Protein 3S26 (pdb70)

Structure (mmCIF, N/CA/C/O backbone):
data_3S26
#
_entry.id   3S26
#
_cell.length_a   42.890
_cell.length_b   43.960
_cell.length_c   101.920
_cell.angle_alpha   90.00
_cell.angle_beta   90.00
_cell.angle_gamma   90.00
#
_symmetry.space_group_name_H-M   'P 21 21 21'
#
loop_
_entity.id
_entity.type
_entity.pdbx_description
1 polymer 'Neutrophil gelatinase-associated lipocalin'
2 branched alpha-D-mannopyranose-(1-3)-beta-D-mannopyranose-(1-4)-2-acetamido-2-deoxy-beta-D-glucopyranose-(1-4)-2-acetamido-2-deoxy-beta-D-glucopyranose
3 water water
#
loop_
_atom_site.group_PDB
_atom_site.id
_atom_site.type_symbol
_a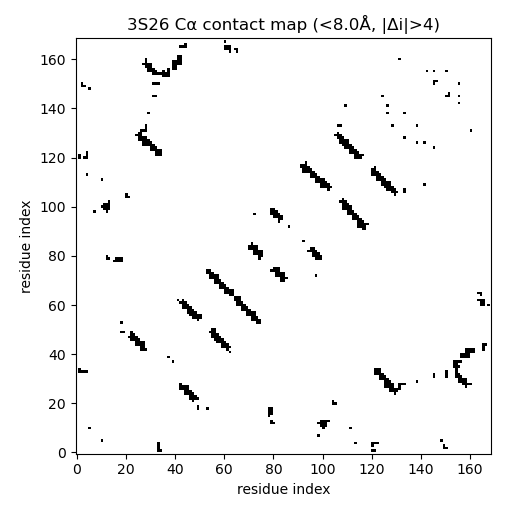tom_site.label_atom_id
_atom_site.label_alt_id
_atom_site.label_comp_id
_atom_site.label_asym_id
_atom_site.label_entity_id
_atom_site.label_seq_id
_atom_site.pdbx_PDB_ins_code
_atom_site.Cartn_x
_atom_site.Cartn_y
_atom_site.Cartn_z
_atom_site.occupancy
_atom_site.B_iso_or_equiv
_atom_site.auth_seq_id
_atom_site.auth_comp_id
_atom_site.auth_asym_id
_atom_site.auth_atom_id
_atom_site.pdbx_PDB_model_num
ATOM 1 N N . ASN A 1 6 ? 20.865 2.198 -26.216 1.00 71.63 6 ASN A N 1
ATOM 2 C CA . ASN A 1 6 ? 20.349 0.840 -25.881 1.00 68.54 6 ASN A CA 1
ATOM 3 C C . ASN A 1 6 ? 18.828 0.843 -25.554 1.00 62.60 6 ASN A C 1
ATOM 4 O O . ASN A 1 6 ? 18.043 0.296 -26.311 1.00 62.85 6 ASN A O 1
ATOM 6 N N . LEU A 1 7 ? 18.405 1.448 -24.447 1.00 58.95 7 LEU A N 1
ATOM 7 C CA . LEU A 1 7 ? 17.011 1.318 -24.018 1.00 53.55 7 LEU A CA 1
ATOM 8 C C . LEU A 1 7 ? 16.074 2.259 -24.775 1.00 49.31 7 LEU A C 1
ATOM 9 O O . LEU A 1 7 ? 16.392 3.421 -24.983 1.00 52.07 7 LEU A O 1
ATOM 14 N N . ILE A 1 8 ? 14.852 1.799 -25.015 1.00 47.36 8 ILE A N 1
ATOM 15 C CA . ILE A 1 8 ? 13.772 2.655 -25.485 1.00 44.85 8 ILE A CA 1
ATOM 16 C C . ILE A 1 8 ? 13.576 3.769 -24.449 1.00 42.83 8 ILE A C 1
ATOM 17 O O . ILE A 1 8 ? 13.428 3.477 -23.246 1.00 44.22 8 ILE A O 1
ATOM 22 N N . PRO A 1 9 ? 13.529 5.041 -24.896 1.00 45.23 9 PRO A N 1
ATOM 23 C CA . PRO A 1 9 ? 13.406 6.131 -23.919 1.00 46.81 9 PRO A CA 1
ATOM 24 C C . PRO A 1 9 ? 12.126 6.069 -23.110 1.00 42.13 9 PRO A C 1
ATOM 25 O O . PRO A 1 9 ? 11.022 5.808 -23.654 1.00 42.92 9 PRO A O 1
ATOM 29 N N . ALA A 1 10 ? 12.248 6.291 -21.807 1.00 40.68 10 ALA A N 1
ATOM 30 C CA . ALA A 1 10 ? 11.077 6.312 -20.944 1.00 41.57 10 ALA A CA 1
ATOM 31 C C . ALA A 1 10 ? 10.222 7.535 -21.195 1.00 41.41 10 ALA A C 1
ATOM 32 O O . ALA A 1 10 ? 10.732 8.669 -21.296 1.00 45.44 10 ALA A O 1
ATOM 34 N N . PRO A 1 11 ? 8.903 7.335 -21.285 1.00 45.03 11 PRO A N 1
ATOM 35 C CA . PRO A 1 11 ? 8.038 8.504 -21.474 1.00 47.21 11 PRO A CA 1
ATOM 36 C C . PRO A 1 11 ? 7.997 9.369 -20.222 1.00 48.44 11 PRO A C 1
ATOM 37 O O . PRO A 1 11 ? 8.140 8.847 -19.106 1.00 46.22 11 PRO A O 1
ATOM 41 N N . SER A 1 12 ? 7.812 10.669 -20.428 1.00 51.11 12 SER A N 1
ATOM 42 C CA . SER A 1 12 ? 7.494 11.577 -19.338 1.00 54.64 12 SER A CA 1
ATOM 43 C C . SER A 1 12 ? 6.175 11.197 -18.619 1.00 53.20 12 SER A C 1
ATOM 44 O O . SER A 1 12 ? 5.214 10.751 -19.255 1.00 54.56 12 SER A O 1
ATOM 47 N N . LEU A 1 13 ? 6.123 11.371 -17.294 1.00 52.34 13 LEU A N 1
ATOM 48 C CA . LEU A 1 13 ? 4.896 11.106 -16.513 1.00 52.29 13 LEU A CA 1
ATOM 49 C C . LEU A 1 13 ? 3.744 12.021 -16.929 1.00 49.88 13 LEU A C 1
ATOM 50 O O . LEU A 1 13 ? 2.579 11.610 -16.862 1.00 50.74 13 LEU A O 1
ATOM 55 N N . LEU A 1 14 ? 4.074 13.211 -17.435 1.00 49.71 14 LEU A N 1
ATOM 56 C CA . LEU A 1 14 ? 3.088 14.147 -17.978 1.00 51.55 14 LEU A CA 1
ATOM 57 C C . LEU A 1 14 ? 2.478 13.716 -19.337 1.00 52.34 14 LEU A C 1
ATOM 58 O O . LEU A 1 14 ? 1.418 14.227 -19.746 1.00 53.93 14 LEU A O 1
ATOM 63 N N . THR A 1 15 ? 3.110 12.766 -20.022 1.00 48.46 15 THR A N 1
ATOM 64 C CA . THR A 1 15 ? 2.548 12.259 -21.283 1.00 49.56 15 THR A CA 1
ATOM 65 C C . THR A 1 15 ? 1.803 10.937 -21.048 1.00 46.96 15 THR A C 1
ATOM 66 O O . THR A 1 15 ? 0.938 10.532 -21.832 1.00 47.65 15 THR A O 1
ATOM 70 N N . VAL A 1 16 ? 2.106 10.271 -19.943 1.00 45.90 16 VAL A N 1
ATOM 71 C CA . VAL A 1 16 ? 1.343 9.086 -19.538 1.00 44.81 16 VAL A CA 1
ATOM 72 C C . VAL A 1 16 ? -0.002 9.507 -18.907 1.00 44.18 16 VAL A C 1
ATOM 73 O O . VAL A 1 16 ? -0.048 10.406 -18.061 1.00 41.11 16 VAL A O 1
ATOM 77 N N . PRO A 1 17 ? -1.105 8.860 -19.329 1.00 47.35 17 PRO A N 1
ATOM 78 C CA . PRO A 1 17 ? -2.376 9.228 -18.706 1.00 47.35 17 PRO A CA 1
ATOM 79 C C . PRO A 1 17 ? -2.413 8.928 -17.202 1.00 44.98 17 PRO A C 1
ATOM 80 O O . PRO A 1 17 ? -1.693 8.039 -16.711 1.00 40.92 17 PRO A O 1
ATOM 84 N N . LEU A 1 18 ? -3.281 9.662 -16.511 1.00 43.22 18 LEU A N 1
ATOM 85 C CA . LEU A 1 18 ? -3.594 9.428 -15.115 1.00 43.99 18 LEU A CA 1
ATOM 86 C C . LEU A 1 18 ? -5.098 9.242 -15.034 1.00 44.55 18 LEU A C 1
ATOM 87 O O . LEU A 1 18 ? -5.866 10.082 -15.519 1.00 43.61 18 LEU A O 1
ATOM 92 N N . GLN A 1 19 ? -5.508 8.168 -14.377 1.00 41.97 19 GLN A N 1
ATOM 93 C CA . GLN A 1 19 ? -6.921 7.940 -14.095 1.00 43.27 19 GLN A CA 1
ATOM 94 C C . GLN A 1 19 ? -7.524 9.183 -13.435 1.00 45.26 19 GLN A C 1
ATOM 95 O O . GLN A 1 19 ? -7.112 9.554 -12.323 1.00 44.01 19 GLN A O 1
ATOM 101 N N . PRO A 1 20 ? -8.559 9.786 -14.071 1.00 46.38 20 PRO A N 1
ATOM 102 C CA . PRO A 1 20 ? -9.130 10.952 -13.429 1.00 50.10 20 PRO A CA 1
ATOM 103 C C . PRO A 1 20 ? -9.887 10.569 -12.152 1.00 49.97 20 PRO A C 1
ATOM 104 O O . PRO A 1 20 ? -10.538 9.518 -12.109 1.00 49.06 20 PRO A O 1
ATOM 108 N N . ASP A 1 21 ? -9.792 11.421 -11.136 1.00 49.76 21 ASP A N 1
ATOM 109 C CA . ASP A 1 21 ? -10.496 11.250 -9.873 1.00 51.42 21 ASP A CA 1
ATOM 110 C C . ASP A 1 21 ? -10.270 9.853 -9.308 1.00 48.02 21 ASP A C 1
ATOM 111 O O . ASP A 1 21 ? -11.203 9.179 -8.911 1.00 47.51 21 ASP A O 1
ATOM 116 N N . PHE A 1 22 ? -9.008 9.463 -9.218 1.00 46.13 22 PHE A N 1
ATOM 117 C CA . PHE A 1 22 ? -8.643 8.144 -8.729 1.00 44.39 22 PHE A CA 1
ATOM 118 C C . PHE A 1 22 ? -9.186 7.878 -7.327 1.00 45.54 22 PHE A C 1
ATOM 119 O O . PHE A 1 22 ? -9.049 8.712 -6.433 1.00 47.12 22 PHE A O 1
ATOM 127 N N . ARG A 1 23 ? -9.749 6.681 -7.159 1.00 46.31 23 ARG A N 1
ATOM 128 C CA . ARG A 1 23 ? -10.439 6.260 -5.958 1.00 47.00 23 ARG A CA 1
ATOM 129 C C . ARG A 1 23 ? -9.618 5.141 -5.300 1.00 45.66 23 ARG A C 1
ATOM 130 O O . ARG A 1 23 ? -9.628 3.962 -5.734 1.00 42.63 23 ARG A O 1
ATOM 134 N N . SER A 1 24 ? -8.832 5.519 -4.294 1.00 43.92 24 SER A N 1
ATOM 135 C CA . SER A 1 24 ? -7.885 4.564 -3.670 1.00 45.26 24 SER A CA 1
ATOM 136 C C . SER A 1 24 ? -8.596 3.400 -2.974 1.00 44.69 24 SER A C 1
ATOM 137 O O . SER A 1 24 ? -8.058 2.283 -2.894 1.00 44.05 24 SER A O 1
ATOM 140 N N . ASP A 1 25 ? -9.831 3.638 -2.539 1.00 47.23 25 ASP A N 1
ATOM 141 C CA . ASP A 1 25 ? -10.618 2.609 -1.875 1.00 49.43 25 ASP A CA 1
ATOM 142 C C . ASP A 1 25 ? -11.103 1.558 -2.872 1.00 49.56 25 ASP A C 1
ATOM 143 O O . ASP A 1 25 ? -11.100 0.360 -2.574 1.00 51.06 25 ASP A O 1
ATOM 148 N N . GLN A 1 26 ? -11.468 2.002 -4.067 1.00 45.61 26 GLN A N 1
ATOM 149 C CA . GLN A 1 26 ? -11.988 1.100 -5.097 1.00 46.65 26 GLN A CA 1
ATOM 150 C C . GLN A 1 26 ? -10.878 0.317 -5.799 1.00 44.95 26 GLN A C 1
ATOM 151 O O . GLN A 1 26 ? -11.099 -0.790 -6.320 1.00 42.08 26 GLN A O 1
ATOM 157 N N . PHE A 1 27 ? -9.663 0.852 -5.764 1.00 44.17 27 PHE A N 1
ATOM 158 C CA . PHE A 1 27 ? -8.546 0.194 -6.427 1.00 41.87 27 PHE A CA 1
ATOM 159 C C . PHE A 1 27 ? -7.936 -0.943 -5.583 1.00 40.94 27 PHE A C 1
ATOM 160 O O . PHE A 1 27 ? -7.118 -1.753 -6.067 1.00 38.66 27 PHE A O 1
ATOM 168 N N . ARG A 1 28 ? -8.324 -0.985 -4.317 1.00 42.79 28 ARG A N 1
ATOM 169 C CA . ARG A 1 28 ? -7.663 -1.867 -3.367 1.00 40.91 28 ARG A CA 1
ATOM 170 C C . ARG A 1 28 ? -8.011 -3.332 -3.686 1.00 40.76 28 ARG A C 1
ATOM 171 O O . ARG A 1 28 ? -8.973 -3.647 -4.413 1.00 40.52 28 ARG A O 1
ATOM 179 N N . GLY A 1 29 ? -7.257 -4.234 -3.092 1.00 41.44 29 GLY A N 1
ATOM 180 C CA . GLY A 1 29 ? -7.530 -5.667 -3.198 1.00 39.99 29 GLY A CA 1
ATOM 181 C C . GLY A 1 29 ? -6.680 -6.334 -4.231 1.00 36.76 29 GLY A C 1
ATOM 182 O O . GLY A 1 29 ? -5.599 -5.835 -4.632 1.00 38.49 29 GLY A O 1
ATOM 183 N N . ARG A 1 30 ? -7.170 -7.466 -4.725 1.00 39.37 30 ARG A N 1
ATOM 184 C CA . ARG A 1 30 ? -6.338 -8.332 -5.556 1.00 35.80 30 ARG A CA 1
ATOM 185 C C . ARG A 1 30 ? -6.499 -8.057 -7.054 1.00 36.63 30 ARG A C 1
ATOM 186 O O . ARG A 1 30 ? -7.599 -7.953 -7.577 1.00 36.58 30 ARG A O 1
ATOM 194 N N . TRP A 1 31 ? -5.362 -8.032 -7.724 1.00 37.37 31 TRP A N 1
ATOM 195 C CA . TRP A 1 31 ? -5.282 -7.862 -9.180 1.00 37.33 31 TRP A CA 1
ATOM 196 C C . TRP A 1 31 ? -4.354 -8.946 -9.743 1.00 35.48 31 TRP A C 1
ATOM 197 O O . TRP A 1 31 ? -3.332 -9.252 -9.133 1.00 37.54 31 TRP A O 1
ATOM 208 N N . TYR A 1 32 ? -4.722 -9.496 -10.909 1.00 35.43 32 TYR A N 1
ATOM 209 C CA . TYR A 1 32 ? -3.946 -10.508 -11.620 1.00 34.71 32 TYR A CA 1
ATOM 210 C C . TYR A 1 32 ? -3.212 -9.870 -12.777 1.00 33.64 32 TYR A C 1
ATOM 211 O O . TYR A 1 32 ? -3.799 -9.131 -13.514 1.00 34.94 32 TYR A O 1
ATOM 220 N N . VAL A 1 33 ? -1.930 -10.135 -12.898 1.00 34.78 33 VAL A N 1
ATOM 221 C CA . VAL A 1 33 ? -1.164 -9.622 -14.036 1.00 33.63 33 VAL A CA 1
ATOM 222 C C . VAL A 1 33 ? -1.379 -10.459 -15.315 1.00 33.71 33 VAL A C 1
ATOM 223 O O . VAL A 1 33 ? -0.802 -11.553 -15.511 1.00 35.33 33 VAL A O 1
ATOM 227 N N . VAL A 1 34 ? -2.226 -9.911 -16.179 1.00 35.62 34 VAL A N 1
ATOM 228 C CA . VAL A 1 34 ? -2.702 -10.566 -17.402 1.00 34.20 34 VAL A CA 1
ATOM 229 C C . VAL A 1 34 ? -1.685 -10.307 -18.540 1.00 35.75 34 VAL A C 1
ATOM 230 O O . VAL A 1 34 ? -1.447 -11.165 -19.398 1.00 35.05 34 VAL A O 1
ATOM 234 N N . GLY A 1 35 ? -1.075 -9.124 -18.513 1.00 37.10 35 GLY A N 1
ATOM 235 C CA . GLY A 1 35 ? 0.016 -8.770 -19.442 1.00 38.90 35 GLY A CA 1
ATOM 236 C C . GLY A 1 35 ? 0.969 -7.751 -18.838 1.00 36.95 35 GLY A C 1
ATOM 237 O O . GLY A 1 35 ? 0.649 -7.069 -17.870 1.00 35.11 35 GLY A O 1
ATOM 238 N N . LEU A 1 36 ? 2.112 -7.611 -19.491 1.00 37.04 36 LEU A N 1
ATOM 239 C CA . LEU A 1 36 ? 3.214 -6.784 -19.060 1.00 41.27 36 LEU A CA 1
ATOM 240 C C . LEU A 1 36 ? 3.887 -6.256 -20.341 1.00 40.78 36 LEU A C 1
ATOM 241 O O . LEU A 1 36 ? 3.964 -6.978 -21.319 1.00 40.56 36 LEU A O 1
ATOM 246 N N . ALA A 1 37 ? 4.291 -4.990 -20.371 1.00 37.17 37 ALA A N 1
ATOM 247 C CA . ALA A 1 37 ? 5.130 -4.480 -21.462 1.00 40.07 37 ALA A CA 1
ATOM 248 C C . ALA A 1 37 ? 6.113 -3.476 -20.908 1.00 39.45 37 ALA A C 1
ATOM 249 O O . ALA A 1 37 ? 5.783 -2.680 -20.056 1.00 40.22 37 ALA A O 1
ATOM 251 N N . GLY A 1 38 ? 7.349 -3.543 -21.369 1.00 40.79 38 GLY A N 1
ATOM 252 C CA . GLY A 1 38 ? 8.294 -2.565 -20.955 1.00 39.20 38 GLY A CA 1
ATOM 253 C C . GLY A 1 38 ? 9.598 -2.598 -21.699 1.00 36.73 38 GLY A C 1
ATOM 254 O O . GLY A 1 38 ? 9.849 -3.504 -22.510 1.00 38.78 38 GLY A O 1
ATOM 255 N N . ASN A 1 39 ? 10.403 -1.574 -21.453 1.00 37.91 39 ASN A N 1
ATOM 256 C CA . ASN A 1 39 ? 11.641 -1.402 -22.211 1.00 40.12 39 ASN A CA 1
ATOM 257 C C . ASN A 1 39 ? 12.745 -2.384 -21.784 1.00 45.30 39 ASN A C 1
ATOM 258 O O . ASN A 1 39 ? 13.735 -2.535 -22.501 1.00 44.87 39 ASN A O 1
ATOM 263 N N . ALA A 1 40 ? 12.551 -3.082 -20.652 1.00 46.64 40 ALA A N 1
ATOM 264 C CA . ALA A 1 40 ? 13.477 -4.141 -20.244 1.00 50.02 40 ALA A CA 1
ATOM 265 C C . ALA A 1 40 ? 12.828 -5.516 -20.389 1.00 52.01 40 ALA A C 1
ATOM 266 O O . ALA A 1 40 ? 13.421 -6.546 -20.045 1.00 54.57 40 ALA A O 1
ATOM 268 N N . VAL A 1 41 ? 11.650 -5.534 -21.006 1.00 50.40 41 VAL A N 1
ATOM 269 C CA . VAL A 1 41 ? 11.000 -6.767 -21.409 1.00 52.24 41 VAL A CA 1
ATOM 270 C C . VAL A 1 41 ? 11.476 -7.170 -22.814 1.00 55.77 41 VAL A C 1
ATOM 271 O O . VAL A 1 41 ? 11.305 -6.448 -23.809 1.00 54.93 41 VAL A O 1
ATOM 275 N N . GLN A 1 42 ? 12.159 -8.309 -22.874 1.00 59.87 42 GLN A N 1
ATOM 276 C CA . GLN A 1 42 ? 12.673 -8.828 -24.132 1.00 64.46 42 GLN A CA 1
ATOM 277 C C . GLN A 1 42 ? 12.106 -10.231 -24.227 1.00 67.86 42 GLN A C 1
ATOM 278 O O . GLN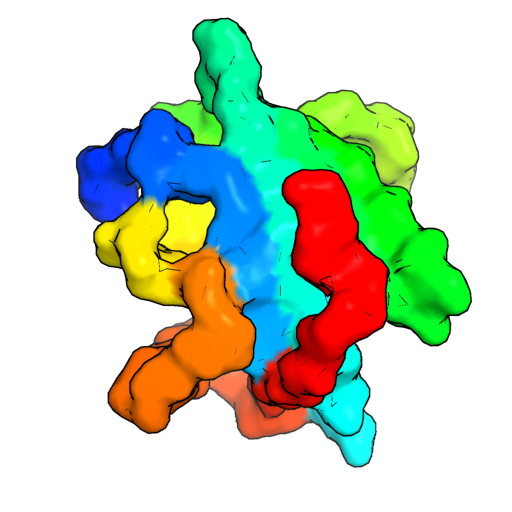 A 1 42 ? 12.503 -11.127 -23.489 1.00 73.22 42 GLN A O 1
ATOM 280 N N . LYS A 1 43 ? 11.060 -10.374 -25.028 1.00 66.88 43 LYS A N 1
ATOM 281 C CA . LYS A 1 43 ? 10.383 -11.635 -25.169 1.00 67.75 43 LYS A CA 1
ATOM 282 C C . LYS A 1 43 ? 11.291 -12.649 -25.870 1.00 71.60 43 LYS A C 1
ATOM 283 O O . LYS A 1 43 ? 11.704 -12.441 -27.018 1.00 71.37 43 LYS A O 1
ATOM 289 N N . LYS A 1 44 ? 11.641 -13.712 -25.144 1.00 73.98 44 LYS A N 1
ATOM 290 C CA . LYS A 1 44 ? 12.391 -14.830 -25.708 1.00 76.09 44 LYS A CA 1
ATOM 291 C C . LYS A 1 44 ? 11.493 -15.656 -26.649 1.00 75.81 44 LYS A C 1
ATOM 292 O O . LYS A 1 44 ? 11.934 -16.097 -27.716 1.00 76.35 44 LYS A O 1
ATOM 295 N N . SER A 1 48 ? 6.493 -18.051 -22.240 1.00 65.93 48 SER A N 1
ATOM 296 C CA . SER A 1 48 ? 5.967 -16.758 -21.859 1.00 66.60 48 SER A CA 1
ATOM 297 C C . SER A 1 48 ? 6.290 -16.470 -20.390 1.00 63.64 48 SER A C 1
ATOM 298 O O . SER A 1 48 ? 7.377 -16.840 -19.904 1.00 69.23 48 SER A O 1
ATOM 301 N N . PHE A 1 49 ? 5.380 -15.833 -19.657 1.00 61.29 49 PHE A N 1
ATOM 302 C CA . PHE A 1 49 ? 5.604 -15.755 -18.200 1.00 53.77 49 PHE A CA 1
ATOM 303 C C . PHE A 1 49 ? 4.382 -16.223 -17.458 1.00 47.22 49 PHE A C 1
ATOM 304 O O . PHE A 1 49 ? 3.286 -16.115 -17.944 1.00 43.69 49 PHE A O 1
ATOM 312 N N . THR A 1 50 ? 4.614 -16.848 -16.311 1.00 43.27 50 THR A N 1
ATOM 313 C CA . THR A 1 50 ? 3.515 -17.336 -15.475 1.00 42.31 50 THR A CA 1
ATOM 314 C C . THR A 1 50 ? 2.846 -16.172 -14.784 1.00 37.58 50 THR A C 1
ATOM 315 O O . THR A 1 50 ? 3.526 -15.277 -14.274 1.00 39.53 50 THR A O 1
ATOM 319 N N . MET A 1 51 ? 1.513 -16.115 -14.856 1.00 35.11 51 MET A N 1
ATOM 320 C CA . MET A 1 51 ? 0.745 -15.079 -14.208 1.00 36.12 51 MET A CA 1
ATOM 321 C C . MET A 1 51 ? 1.138 -15.002 -12.716 1.00 38.44 51 MET A C 1
ATOM 322 O O . MET A 1 51 ? 1.405 -16.032 -12.089 1.00 38.70 51 MET A O 1
ATOM 327 N N . TYR A 1 52 ? 1.299 -13.777 -12.233 1.00 35.67 52 TYR A N 1
ATOM 328 C CA . TYR A 1 52 ? 1.369 -13.473 -10.799 1.00 37.71 52 TYR A CA 1
ATOM 329 C C . TYR A 1 52 ? 0.234 -12.507 -10.387 1.00 35.18 52 TYR A C 1
ATOM 330 O O . TYR A 1 52 ? -0.480 -11.951 -11.250 1.00 34.66 52 TYR A O 1
ATOM 339 N N . SER A 1 53 ? -0.032 -12.432 -9.080 1.00 36.96 53 SER A N 1
ATOM 340 C CA . SER A 1 53 ? -1.033 -11.526 -8.551 1.00 33.97 53 SER A CA 1
ATOM 341 C C . SER A 1 53 ? -0.397 -10.509 -7.637 1.00 33.74 53 SER A C 1
ATOM 342 O O . SER A 1 53 ? 0.743 -10.706 -7.192 1.00 34.90 53 SER A O 1
ATOM 345 N N . THR A 1 54 ? -1.069 -9.355 -7.516 1.00 36.27 54 THR A N 1
ATOM 346 C CA . THR A 1 54 ? -0.616 -8.229 -6.671 1.00 34.19 54 THR A CA 1
ATOM 347 C C . THR A 1 54 ? -1.764 -7.693 -5.855 1.00 37.82 54 THR A C 1
ATOM 348 O O . THR A 1 54 ? -2.847 -7.380 -6.392 1.00 37.98 54 THR A O 1
ATOM 352 N N . ILE A 1 55 ? -1.562 -7.658 -4.532 1.00 38.70 55 ILE A N 1
ATOM 353 C CA . ILE A 1 55 ? -2.602 -7.231 -3.613 1.00 38.85 55 ILE A CA 1
ATOM 354 C C . ILE A 1 55 ? -2.241 -5.873 -3.053 1.00 37.20 55 ILE A C 1
ATOM 355 O O . ILE A 1 55 ? -1.111 -5.663 -2.567 1.00 37.14 55 ILE A O 1
ATOM 360 N N . TYR A 1 56 ? -3.149 -4.929 -3.287 1.00 35.66 56 TYR A N 1
ATOM 361 C CA . TYR A 1 56 ? -3.011 -3.541 -2.836 1.00 37.92 56 TYR A CA 1
ATOM 362 C C . TYR A 1 56 ? -3.836 -3.355 -1.560 1.00 40.23 56 TYR A C 1
ATOM 363 O O . TYR A 1 56 ? -5.069 -3.311 -1.620 1.00 45.10 56 TYR A O 1
ATOM 372 N N . GLU A 1 57 ? -3.183 -3.354 -0.405 1.00 39.19 57 GLU A N 1
ATOM 373 C CA . GLU A 1 57 ? -3.912 -3.243 0.867 1.00 43.06 57 GLU A CA 1
ATOM 374 C C . GLU A 1 57 ? -3.801 -1.816 1.315 1.00 44.35 57 GLU A C 1
ATOM 375 O O . GLU A 1 57 ? -2.706 -1.322 1.578 1.00 41.25 57 GLU A O 1
ATOM 378 N N . LEU A 1 58 ? -4.935 -1.121 1.340 1.00 46.51 58 LEU A N 1
ATOM 379 C CA . LEU A 1 58 ? -4.942 0.310 1.651 1.00 47.88 58 LEU A CA 1
ATOM 380 C C . LEU A 1 58 ? -4.811 0.553 3.138 1.00 50.21 58 LEU A C 1
ATOM 381 O O . LEU A 1 58 ? -5.622 0.037 3.947 1.00 49.25 58 LEU A O 1
ATOM 386 N N . GLN A 1 59 ? -3.835 1.382 3.505 1.00 51.61 59 GLN A N 1
ATOM 387 C CA . GLN A 1 59 ? -3.573 1.702 4.906 1.00 53.94 59 GLN A CA 1
ATOM 388 C C . GLN A 1 59 ? -4.323 2.963 5.350 1.00 57.76 59 GLN A C 1
ATOM 389 O O . GLN A 1 59 ? -4.794 3.768 4.525 1.00 55.43 59 GLN A O 1
ATOM 395 N N . GLU A 1 60 ? -4.359 3.160 6.665 1.00 59.37 60 GLU A N 1
ATOM 396 C CA . GLU A 1 60 ? -5.079 4.284 7.240 1.00 63.07 60 GLU A CA 1
ATOM 397 C C . GLU A 1 60 ? -4.515 5.619 6.715 1.00 64.50 60 GLU A C 1
ATOM 398 O O . GLU A 1 60 ? -5.288 6.519 6.372 1.00 67.49 60 GLU A O 1
ATOM 400 N N . ASN A 1 61 ? -3.183 5.710 6.569 1.00 63.77 61 ASN A N 1
ATOM 401 C CA . ASN A 1 61 ? -2.519 6.910 5.990 1.00 63.19 61 ASN A CA 1
ATOM 402 C C . ASN A 1 61 ? -2.546 7.025 4.454 1.00 58.73 61 ASN A C 1
ATOM 403 O O . ASN A 1 61 ? -1.881 7.888 3.887 1.00 56.26 61 ASN A O 1
ATOM 408 N N . ASN A 1 62 ? -3.300 6.139 3.803 1.00 57.26 62 ASN A N 1
ATOM 409 C CA . ASN A 1 62 ? -3.560 6.173 2.356 1.00 55.58 62 ASN A CA 1
ATOM 410 C C . ASN A 1 62 ? -2.366 5.658 1.496 1.00 49.07 62 ASN A C 1
ATOM 411 O O . ASN A 1 62 ? -2.432 5.697 0.281 1.00 46.88 62 ASN A O 1
ATOM 416 N N . SER A 1 63 ? -1.291 5.214 2.142 1.00 49.43 63 SER A N 1
ATOM 417 C CA . SER A 1 63 ? -0.280 4.361 1.489 1.00 49.65 63 SER A CA 1
ATOM 418 C C . SER A 1 63 ? -0.893 3.006 1.159 1.00 47.67 63 SER A C 1
ATOM 419 O O . SER A 1 63 ? -1.928 2.627 1.752 1.00 47.67 63 SER A O 1
ATOM 422 N N . TYR A 1 64 ? -0.278 2.278 0.220 1.00 41.35 64 TYR A N 1
ATOM 423 C CA . TYR A 1 64 ? -0.604 0.869 0.031 1.00 41.83 64 TYR A CA 1
ATOM 424 C C . TYR A 1 64 ? 0.535 -0.059 0.521 1.00 39.47 64 TYR A C 1
ATOM 425 O O . TYR A 1 64 ? 1.723 0.180 0.226 1.00 39.01 64 TYR A O 1
ATOM 434 N N . ASN A 1 65 ? 0.168 -1.121 1.229 1.00 41.48 65 ASN A N 1
ATOM 435 C CA . ASN A 1 65 ? 0.997 -2.328 1.306 1.00 40.38 65 ASN A CA 1
ATOM 436 C C . ASN A 1 65 ? 0.747 -3.120 0.033 1.00 39.34 65 ASN A C 1
ATOM 437 O O . ASN A 1 65 ? -0.387 -3.517 -0.206 1.00 39.52 65 ASN A O 1
ATOM 442 N N . VAL A 1 66 ? 1.794 -3.365 -0.755 1.00 37.68 66 VAL A N 1
ATOM 443 C CA . VAL A 1 66 ? 1.647 -3.994 -2.054 1.00 36.99 66 VAL A CA 1
ATOM 444 C C . VAL A 1 66 ? 2.370 -5.348 -2.004 1.00 37.22 66 VAL A C 1
ATOM 445 O O . VAL A 1 66 ? 3.593 -5.400 -1.780 1.00 36.51 66 VAL A O 1
ATOM 449 N N . THR A 1 67 ? 1.598 -6.421 -2.115 1.00 34.68 67 THR A N 1
ATOM 450 C CA . THR A 1 67 ? 2.151 -7.778 -1.960 1.00 38.34 67 THR A CA 1
ATOM 451 C C . THR A 1 67 ? 1.931 -8.557 -3.261 1.00 38.50 67 THR A C 1
ATOM 452 O O . THR A 1 67 ? 0.799 -8.683 -3.730 1.00 37.44 67 THR A O 1
ATOM 456 N N . SER A 1 68 ? 3.019 -8.913 -3.929 1.00 36.44 68 SER A N 1
ATOM 457 C CA . SER A 1 68 ? 2.907 -9.723 -5.138 1.00 37.28 68 SER A CA 1
ATOM 458 C C . SER A 1 68 ? 3.163 -11.191 -4.738 1.00 39.72 68 SER A C 1
ATOM 459 O O . SER A 1 68 ? 4.064 -11.492 -3.908 1.00 40.23 68 SER A O 1
ATOM 462 N N . ILE A 1 69 ? 2.414 -12.092 -5.387 1.00 35.19 69 ILE A N 1
ATOM 463 C CA . ILE A 1 69 ? 2.509 -13.554 -5.160 1.00 37.05 69 ILE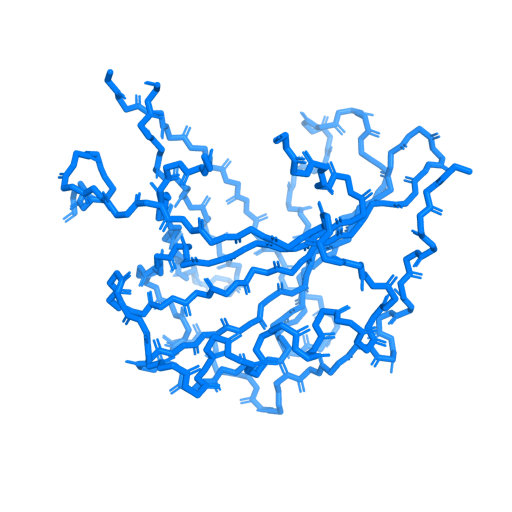 A CA 1
ATOM 464 C C . ILE A 1 69 ? 2.873 -14.195 -6.470 1.00 39.06 69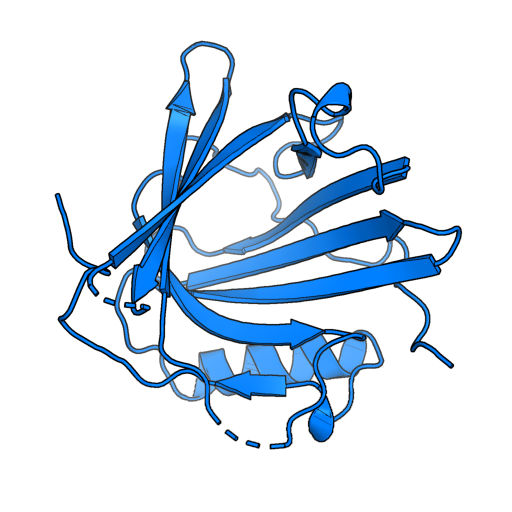 ILE A C 1
ATOM 465 O O . ILE A 1 69 ? 2.154 -14.024 -7.470 1.00 35.67 69 ILE A O 1
ATOM 470 N N . LEU A 1 70 ? 4.024 -14.853 -6.492 1.00 41.11 70 LEU A N 1
ATOM 471 C CA . LEU A 1 70 ? 4.529 -15.498 -7.683 1.00 42.51 70 LEU A CA 1
ATOM 472 C C . LEU A 1 70 ? 4.785 -17.016 -7.451 1.00 43.35 70 LEU A C 1
ATOM 473 O O . LEU A 1 70 ? 5.136 -17.460 -6.334 1.00 41.40 70 LEU A O 1
ATOM 478 N N . VAL A 1 71 ? 4.709 -17.785 -8.534 1.00 41.36 71 VAL A N 1
ATOM 479 C CA . VAL A 1 71 ? 5.089 -19.188 -8.524 1.00 46.98 71 VAL A CA 1
ATOM 480 C C . VAL A 1 71 ? 6.588 -19.185 -8.774 1.00 53.06 71 VAL A C 1
ATOM 481 O O . VAL A 1 71 ? 7.064 -18.499 -9.685 1.00 56.07 71 VAL A O 1
ATOM 485 N N . ARG A 1 72 ? 7.337 -19.944 -7.984 1.00 56.66 72 ARG A N 1
ATOM 486 C CA . ARG A 1 72 ? 8.790 -20.063 -8.200 1.00 61.90 72 ARG A CA 1
ATOM 487 C C . ARG A 1 72 ? 9.106 -20.812 -9.514 1.00 63.40 72 ARG A C 1
ATOM 488 O O . ARG A 1 72 ? 8.622 -21.927 -9.748 1.00 64.63 72 ARG A O 1
ATOM 496 N N . GLY A 1 77 ? 7.283 -23.828 -5.332 1.00 61.26 77 GLY A N 1
ATOM 497 C CA . GLY A 1 77 ? 6.507 -23.157 -4.310 1.00 59.14 77 GLY A CA 1
ATOM 498 C C . GLY A 1 77 ? 6.213 -21.698 -4.669 1.00 53.65 77 GLY A C 1
ATOM 499 O O . GLY A 1 77 ? 6.257 -21.300 -5.840 1.00 54.81 77 GLY A O 1
ATOM 500 N N . CYS A 1 78 ? 5.870 -20.917 -3.652 1.00 50.77 78 CYS A N 1
ATOM 501 C CA . CYS A 1 78 ? 5.418 -19.549 -3.834 1.00 46.91 78 CYS A CA 1
ATOM 502 C C . CYS A 1 78 ? 6.446 -18.574 -3.277 1.00 47.72 78 CYS A C 1
ATOM 503 O O . CYS A 1 78 ? 7.226 -18.917 -2.360 1.00 50.94 78 CYS A O 1
ATOM 506 N N . ARG A 1 79 ? 6.545 -17.438 -3.947 1.00 45.03 79 ARG A N 1
ATOM 507 C CA . ARG A 1 79 ? 7.320 -16.280 -3.521 1.00 46.00 79 ARG A CA 1
ATOM 508 C C . ARG A 1 79 ? 6.395 -15.083 -3.272 1.00 44.14 79 ARG A C 1
ATOM 509 O O . ARG A 1 79 ? 5.495 -14.797 -4.081 1.00 41.00 79 ARG A O 1
ATOM 513 N N . TYR A 1 80 ? 6.627 -14.376 -2.171 1.00 42.33 80 TYR A N 1
ATOM 514 C CA . TYR A 1 80 ? 5.921 -13.141 -1.879 1.00 43.81 80 TYR A CA 1
ATOM 515 C C . TYR A 1 80 ? 6.899 -11.971 -1.959 1.00 45.16 80 TYR A C 1
ATOM 516 O O . TYR A 1 80 ? 8.006 -12.051 -1.409 1.00 47.03 80 TYR A O 1
ATOM 525 N N . TRP A 1 81 ? 6.497 -10.881 -2.591 1.00 43.66 81 TRP A N 1
ATOM 526 C CA . TRP A 1 81 ? 7.331 -9.655 -2.684 1.00 48.59 81 TRP A CA 1
ATOM 527 C C . TRP A 1 81 ? 6.497 -8.471 -2.160 1.00 46.60 81 TRP A C 1
ATOM 528 O O . TRP A 1 81 ? 5.405 -8.236 -2.643 1.00 46.37 81 TRP A O 1
ATOM 539 N N . ILE A 1 82 ? 6.956 -7.819 -1.084 1.00 43.88 82 ILE A N 1
ATOM 540 C CA . ILE A 1 82 ? 6.155 -6.873 -0.332 1.00 42.38 82 ILE A CA 1
ATOM 541 C C . ILE A 1 82 ? 6.834 -5.522 -0.380 1.00 44.12 82 ILE A C 1
ATOM 542 O O . ILE A 1 82 ? 8.021 -5.417 -0.141 1.00 43.24 82 ILE A O 1
ATOM 547 N N . ARG A 1 83 ? 6.128 -4.514 -0.827 1.00 41.00 83 ARG A N 1
ATOM 548 C CA . ARG A 1 83 ? 6.676 -3.165 -0.769 1.00 43.36 83 ARG A CA 1
ATOM 549 C C . ARG A 1 83 ? 5.559 -2.184 -0.487 1.00 42.83 83 ARG A C 1
ATOM 550 O O . ARG A 1 83 ? 4.414 -2.585 -0.344 1.00 44.40 83 ARG A O 1
ATOM 558 N N . THR A 1 84 ? 5.888 -0.905 -0.316 1.00 39.74 84 THR A N 1
ATOM 559 C CA . THR A 1 84 ? 4.886 0.087 0.033 1.00 39.37 84 THR A CA 1
ATOM 560 C C . THR A 1 84 ? 4.875 1.164 -1.040 1.00 39.93 84 THR A C 1
ATOM 561 O O . THR A 1 84 ? 5.907 1.498 -1.589 1.00 39.69 84 THR A O 1
ATOM 565 N N . PHE A 1 85 ? 3.685 1.562 -1.428 1.00 38.00 85 PHE A N 1
ATOM 566 C CA . PHE A 1 85 ? 3.478 2.668 -2.371 1.00 37.00 85 PHE A CA 1
ATOM 567 C C . PHE A 1 85 ? 2.932 3.862 -1.588 1.00 38.73 85 PHE A C 1
ATOM 568 O O . PHE A 1 85 ? 1.903 3.769 -0.889 1.00 39.68 85 PHE A O 1
ATOM 576 N N . VAL A 1 86 ? 3.691 4.933 -1.643 1.00 39.46 86 VAL A N 1
ATOM 577 C CA . VAL A 1 86 ? 3.381 6.198 -0.950 1.00 40.76 86 VAL A CA 1
ATOM 578 C C . VAL A 1 86 ? 2.777 7.211 -1.925 1.00 42.01 86 VAL A C 1
ATOM 579 O O . VAL A 1 86 ? 3.374 7.513 -2.965 1.00 41.42 86 VAL A O 1
ATOM 583 N N . PRO A 1 87 ? 1.583 7.741 -1.591 1.00 45.06 87 PRO A N 1
ATOM 584 C CA . PRO A 1 87 ? 0.932 8.711 -2.485 1.00 46.76 87 PRO A CA 1
ATOM 585 C C . PRO A 1 87 ? 1.844 9.881 -2.849 1.00 48.34 87 PRO A C 1
ATOM 586 O O . PRO A 1 87 ? 2.643 10.349 -2.010 1.00 44.99 87 PRO A O 1
ATOM 590 N N . SER A 1 88 ? 1.755 10.306 -4.117 1.00 46.12 88 SER A N 1
ATOM 591 C CA . SER A 1 88 ? 2.543 11.407 -4.638 1.00 49.43 88 SER A CA 1
ATOM 592 C C . SER A 1 88 ? 1.590 12.587 -4.828 1.00 50.64 88 SER A C 1
ATOM 593 O O . SER A 1 88 ? 0.545 12.641 -4.152 1.00 48.85 88 SER A O 1
ATOM 596 N N . SER A 1 89 ? 1.967 13.534 -5.689 1.00 52.33 89 SER A N 1
ATOM 597 C CA . SER A 1 89 ? 1.299 14.815 -5.729 1.00 55.16 89 SER A CA 1
ATOM 598 C C . SER A 1 89 ? -0.139 14.668 -6.236 1.00 54.21 89 SER A C 1
ATOM 599 O O . SER A 1 89 ? -1.026 15.364 -5.753 1.00 59.58 89 SER A O 1
ATOM 601 N N . ARG A 1 90 ? -0.378 13.804 -7.211 1.00 52.04 90 ARG A N 1
ATOM 602 C CA . ARG A 1 90 ? -1.736 13.632 -7.767 1.00 53.06 90 ARG A CA 1
ATOM 603 C C . ARG A 1 90 ? -2.319 12.289 -7.344 1.00 49.48 90 ARG A C 1
ATOM 604 O O . ARG A 1 90 ? -1.579 11.296 -7.264 1.00 47.15 90 ARG A O 1
ATOM 612 N N . ALA A 1 91 ? -3.640 12.241 -7.130 1.00 47.75 91 ALA A N 1
ATOM 613 C CA . ALA A 1 91 ? -4.344 10.961 -6.863 1.00 49.92 91 ALA A CA 1
ATOM 614 C C . ALA A 1 91 ? -4.072 9.917 -7.956 1.00 44.32 91 ALA A C 1
ATOM 615 O O . ALA A 1 91 ? -4.366 10.165 -9.129 1.00 43.38 91 ALA A O 1
ATOM 617 N N . GLY A 1 92 ? -3.502 8.761 -7.565 1.00 44.81 92 GLY A N 1
ATOM 618 C CA . GLY A 1 92 ? -3.159 7.682 -8.530 1.00 41.73 92 GLY A CA 1
ATOM 619 C C . GLY A 1 92 ? -1.686 7.608 -8.902 1.00 40.70 92 GLY A C 1
ATOM 620 O O . GLY A 1 92 ? -1.273 6.720 -9.660 1.00 42.19 92 GLY A O 1
ATOM 621 N N . GLN A 1 93 ? -0.916 8.575 -8.397 1.00 40.80 93 GLN A N 1
ATOM 622 C CA . GLN A 1 93 ? 0.535 8.578 -8.480 1.00 40.14 93 GLN A CA 1
ATOM 623 C C . GLN A 1 93 ? 1.134 8.160 -7.141 1.00 40.93 93 GLN A C 1
ATOM 624 O O . GLN A 1 93 ? 0.600 8.500 -6.092 1.00 42.50 93 GLN A O 1
ATOM 630 N N . PHE A 1 94 ? 2.247 7.419 -7.189 1.00 38.88 94 PHE A N 1
ATOM 631 C CA . PHE A 1 94 ? 2.910 6.934 -5.989 1.00 37.67 94 PHE A CA 1
ATOM 632 C C . PHE A 1 94 ? 4.409 6.935 -6.204 1.00 40.07 94 PHE A C 1
ATOM 633 O O . PHE A 1 94 ? 4.879 6.874 -7.329 1.00 38.60 94 PHE A O 1
ATOM 641 N N . THR A 1 95 ? 5.139 6.951 -5.096 1.00 38.42 95 THR A N 1
ATOM 642 C CA . THR A 1 95 ? 6.532 6.590 -5.067 1.00 39.23 95 THR A CA 1
ATOM 643 C C . THR A 1 95 ? 6.719 5.335 -4.185 1.00 38.33 95 THR A C 1
ATOM 644 O O . THR A 1 95 ? 5.794 4.868 -3.507 1.00 39.14 95 THR A O 1
ATOM 648 N N . LEU A 1 96 ? 7.942 4.825 -4.192 1.00 39.66 96 LEU A N 1
ATOM 649 C CA . LEU A 1 96 ? 8.316 3.610 -3.469 1.00 40.94 96 LEU A CA 1
ATOM 650 C C . LEU A 1 96 ? 8.745 4.016 -2.077 1.00 38.94 96 LEU A C 1
ATOM 651 O O . LEU A 1 96 ? 9.632 4.885 -1.896 1.00 39.28 96 LEU A O 1
ATOM 656 N N . GLY A 1 97 ? 8.076 3.447 -1.092 1.00 38.35 97 GLY A N 1
ATOM 657 C CA . GLY A 1 97 ? 8.440 3.673 0.279 1.00 40.07 97 GLY A CA 1
ATOM 658 C C . GLY A 1 97 ? 9.747 2.974 0.626 1.00 40.13 97 GLY A C 1
ATOM 659 O O . GLY A 1 97 ? 10.123 1.970 -0.029 1.00 38.54 97 GLY A O 1
ATOM 660 N N . ASN A 1 98 ? 10.393 3.451 1.693 1.00 38.77 98 ASN A N 1
ATOM 661 C CA . ASN A 1 98 ? 11.641 2.822 2.212 1.00 42.40 98 ASN A CA 1
ATOM 662 C C . ASN A 1 98 ? 12.716 2.632 1.129 1.00 44.49 98 ASN A C 1
ATOM 663 O O . ASN A 1 98 ? 13.279 1.557 0.955 1.00 40.44 98 ASN A O 1
ATOM 668 N N . MET A 1 99 ? 12.965 3.716 0.398 1.00 44.07 99 MET A N 1
ATOM 669 C CA . MET A 1 99 ? 13.891 3.732 -0.751 1.00 45.41 99 MET A CA 1
ATOM 670 C C . MET A 1 99 ? 15.307 3.255 -0.454 1.00 44.51 99 MET A C 1
ATOM 671 O O . MET A 1 99 ? 15.964 2.691 -1.336 1.00 45.17 99 MET A O 1
ATOM 676 N N . HIS A 1 100 ? 15.766 3.526 0.758 1.00 45.34 100 HIS A N 1
ATOM 677 C CA . HIS A 1 100 ? 17.081 3.078 1.272 1.00 47.35 100 HIS A CA 1
ATOM 678 C C . HIS A 1 100 ? 17.293 1.558 1.160 1.00 48.77 100 HIS A C 1
ATOM 679 O O . HIS A 1 100 ? 18.432 1.068 1.134 1.00 46.29 100 HIS A O 1
ATOM 686 N N . ARG A 1 101 ? 16.198 0.815 1.056 1.00 45.72 101 ARG A N 1
ATOM 687 C CA . ARG A 1 101 ? 16.299 -0.650 0.970 1.00 44.23 101 ARG A CA 1
ATOM 688 C C . ARG A 1 101 ? 16.674 -1.188 -0.413 1.00 45.45 101 ARG A C 1
ATOM 689 O O . ARG A 1 101 ? 16.896 -2.395 -0.559 1.00 46.47 101 ARG A O 1
ATOM 697 N N . TYR A 1 102 ? 16.729 -0.295 -1.405 1.00 44.97 102 TYR A N 1
ATOM 698 C CA . TYR A 1 102 ? 16.901 -0.654 -2.806 1.00 44.27 102 TYR A CA 1
ATOM 699 C C . TYR A 1 102 ? 18.052 0.187 -3.312 1.00 46.92 102 TYR A C 1
ATOM 700 O O . TYR A 1 102 ? 17.863 1.248 -3.905 1.00 46.35 102 TYR A O 1
ATOM 709 N N . PRO A 1 103 ? 19.266 -0.198 -2.940 1.00 53.43 103 PRO A N 1
ATOM 710 C CA . PRO A 1 103 ? 20.350 0.765 -3.110 1.00 53.42 103 PRO A CA 1
ATOM 711 C C . PRO A 1 103 ? 20.664 1.045 -4.619 1.00 53.04 103 PRO A C 1
ATOM 712 O O . PRO A 1 103 ? 21.244 2.069 -4.950 1.00 51.43 103 PRO A O 1
ATOM 716 N N . GLN A 1 104 ? 20.251 0.154 -5.505 1.00 51.91 104 GLN A N 1
ATOM 717 C CA . GLN A 1 104 ? 20.342 0.407 -6.947 1.00 57.63 104 GLN A CA 1
ATOM 718 C C . GLN A 1 104 ? 19.423 1.563 -7.434 1.00 55.75 104 GLN A C 1
ATOM 719 O O . GLN A 1 104 ? 19.731 2.229 -8.431 1.00 55.34 104 GLN A O 1
ATOM 721 N N . VAL A 1 105 ? 18.343 1.830 -6.705 1.00 50.96 105 VAL A N 1
ATOM 722 C CA . VAL A 1 105 ? 17.239 2.653 -7.219 1.00 47.72 105 VAL A CA 1
ATOM 723 C C . VAL A 1 105 ? 17.399 4.139 -6.866 1.00 48.34 105 VAL A C 1
ATOM 724 O O . VAL A 1 105 ? 17.487 4.511 -5.713 1.00 49.47 105 VAL A O 1
ATOM 728 N N . GLN A 1 106 ? 17.487 4.985 -7.887 1.00 46.12 106 GLN A N 1
ATOM 729 C CA . GLN A 1 106 ? 17.537 6.444 -7.691 1.00 48.69 106 GLN A CA 1
ATOM 730 C C . GLN A 1 106 ? 16.146 7.072 -7.577 1.00 47.73 106 GLN A C 1
ATOM 731 O O . GLN A 1 106 ? 15.922 8.013 -6.798 1.00 47.85 106 GLN A O 1
ATOM 737 N N . SER A 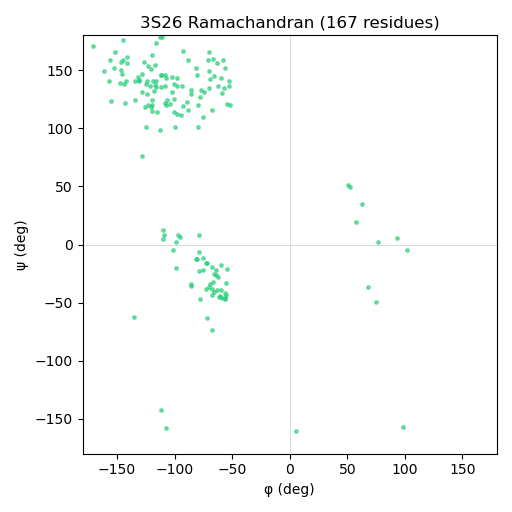1 107 ? 15.205 6.542 -8.332 1.00 47.37 107 SER A N 1
ATOM 738 C CA . SER A 1 107 ? 13.834 7.013 -8.249 1.00 46.57 107 SER A CA 1
ATOM 739 C C . SER A 1 107 ? 12.916 5.915 -8.735 1.00 42.06 107 SER A C 1
ATOM 740 O O . SER A 1 107 ? 13.338 4.971 -9.395 1.00 39.09 107 SER A O 1
ATOM 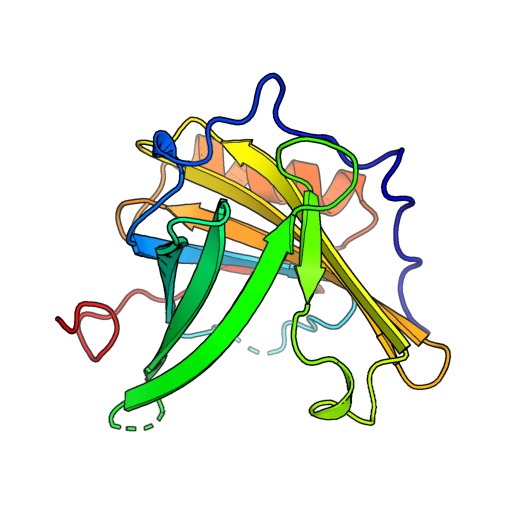743 N N . TYR A 1 108 ? 11.665 6.002 -8.317 1.00 41.44 108 TYR A N 1
ATOM 744 C CA . TYR A 1 108 ? 10.698 4.978 -8.633 1.00 41.27 108 TYR A CA 1
ATOM 745 C C . TYR A 1 108 ? 9.329 5.646 -8.563 1.00 41.01 108 TYR A C 1
ATOM 746 O O . TYR A 1 108 ? 9.026 6.333 -7.587 1.00 44.14 108 TYR A O 1
ATOM 755 N N . ASN A 1 109 ? 8.586 5.571 -9.665 1.00 39.36 109 ASN A N 1
ATOM 756 C CA . ASN A 1 109 ? 7.256 6.158 -9.761 1.00 40.73 109 ASN A CA 1
ATOM 757 C C . ASN A 1 109 ? 6.228 5.188 -10.314 1.00 39.94 109 ASN A C 1
ATOM 758 O O . ASN A 1 109 ? 6.520 4.386 -11.171 1.00 38.13 109 ASN A O 1
ATOM 763 N N . VAL A 1 110 ? 5.016 5.250 -9.757 1.00 37.05 110 VAL A N 1
ATOM 764 C CA . VAL A 1 110 ? 3.904 4.409 -10.159 1.00 37.54 110 VAL A CA 1
ATOM 765 C C . VAL A 1 110 ? 2.752 5.351 -10.524 1.00 38.03 110 VAL A C 1
ATOM 766 O O . VAL A 1 110 ? 2.538 6.385 -9.875 1.00 38.85 110 VAL A O 1
ATOM 770 N N . GLN A 1 111 ? 2.071 5.025 -11.604 1.00 35.54 111 GLN A N 1
ATOM 771 C CA . GLN A 1 111 ? 0.935 5.824 -12.019 1.00 39.01 111 GLN A CA 1
ATOM 772 C C . GLN A 1 111 ? -0.145 4.922 -12.573 1.00 38.59 111 GLN A C 1
ATOM 773 O O . GLN A 1 111 ? 0.079 4.250 -13.558 1.00 40.78 111 GLN A O 1
ATOM 779 N N . VAL A 1 112 ? -1.342 4.973 -11.970 1.00 39.45 112 VAL A N 1
ATOM 780 C CA . VAL A 1 112 ? -2.497 4.264 -12.517 1.00 38.66 112 VAL A CA 1
ATOM 781 C C . VAL A 1 112 ? -3.009 5.048 -13.733 1.00 38.28 112 VAL A C 1
ATOM 782 O O . VAL A 1 112 ? -3.521 6.158 -13.583 1.00 39.65 112 VAL A O 1
ATOM 786 N N . ALA A 1 113 ? -2.819 4.493 -14.925 1.00 39.00 113 ALA A N 1
ATOM 787 C CA . ALA A 1 113 ? -3.117 5.203 -16.159 1.00 37.81 113 ALA A CA 1
ATOM 788 C C . ALA A 1 113 ? -4.631 5.193 -16.416 1.00 41.92 113 ALA A C 1
ATOM 789 O O . ALA A 1 113 ? -5.210 6.189 -16.834 1.00 43.84 113 ALA A O 1
ATOM 791 N N . THR A 1 114 ? -5.235 4.023 -16.276 1.00 40.61 114 THR A N 1
ATOM 792 C CA . THR A 1 114 ? -6.642 3.848 -16.553 1.00 40.45 114 THR A CA 1
ATOM 793 C C . THR A 1 114 ? -7.145 2.621 -15.773 1.00 41.15 114 THR A C 1
ATOM 794 O O . THR A 1 114 ? -6.456 1.618 -15.676 1.00 37.62 114 THR A O 1
ATOM 798 N N . THR A 1 115 ? -8.352 2.699 -15.217 1.00 39.42 115 THR A N 1
ATOM 799 C CA . THR A 1 115 ? -8.926 1.562 -14.553 1.00 39.96 115 THR A CA 1
ATOM 800 C C . THR A 1 115 ? -10.428 1.761 -14.437 1.00 40.75 115 THR A C 1
ATOM 801 O O . THR A 1 115 ? -10.914 2.893 -14.370 1.00 41.42 115 THR A O 1
ATOM 805 N N . ASP A 1 116 ? -11.161 0.655 -14.450 1.00 39.61 116 ASP A N 1
ATOM 806 C CA . ASP A 1 116 ? -12.596 0.691 -14.108 1.00 41.10 116 ASP A CA 1
ATOM 807 C C . ASP A 1 116 ? -12.903 0.001 -12.745 1.00 42.55 116 ASP A C 1
ATOM 808 O O . ASP A 1 116 ? -14.081 -0.164 -12.355 1.00 39.63 116 ASP A O 1
ATOM 813 N N . TYR A 1 117 ? -11.838 -0.264 -11.993 1.00 39.44 117 TYR A N 1
ATOM 814 C CA . TYR A 1 117 ? -11.856 -0.752 -10.591 1.00 41.79 117 TYR A CA 1
ATOM 815 C C . TYR A 1 117 ? -12.378 -2.166 -10.397 1.00 41.93 117 TYR A C 1
ATOM 816 O O . TYR A 1 117 ? -11.816 -2.860 -9.592 1.00 43.29 117 TYR A O 1
ATOM 825 N N . ASN A 1 118 ? -13.389 -2.606 -11.150 1.00 43.65 118 ASN A N 1
ATOM 826 C CA . ASN A 1 118 ? -13.967 -3.949 -10.962 1.00 44.80 118 ASN A CA 1
ATOM 827 C C . ASN A 1 118 ? -13.668 -4.938 -12.086 1.00 42.55 118 ASN A C 1
ATOM 828 O O . ASN A 1 118 ? -14.107 -6.084 -12.043 1.00 40.43 118 ASN A O 1
ATOM 833 N N . GLN A 1 119 ? -12.857 -4.521 -13.054 1.00 42.54 119 GLN A N 1
ATOM 834 C CA . GLN A 1 119 ? -12.519 -5.380 -14.190 1.00 40.98 119 GLN A CA 1
ATOM 835 C C . GLN A 1 119 ? -11.030 -5.313 -14.489 1.00 39.24 119 GLN A C 1
ATOM 836 O O . GLN A 1 119 ? -10.392 -6.355 -14.516 1.00 35.80 119 GLN A O 1
ATOM 842 N N . PHE A 1 120 ? -10.525 -4.138 -14.849 1.00 37.00 120 PHE A N 1
ATOM 843 C CA . PHE A 1 120 ? -9.146 -3.994 -15.346 1.00 37.46 120 PHE A CA 1
ATOM 844 C C . PHE A 1 120 ? -8.478 -2.723 -14.838 1.00 35.03 120 PHE A C 1
ATOM 845 O O . PHE A 1 120 ? -9.141 -1.773 -14.383 1.00 39.37 120 PHE A O 1
ATOM 853 N N . ALA A 1 121 ? -7.160 -2.718 -14.915 1.00 36.96 121 ALA A N 1
ATOM 854 C CA . ALA A 1 121 ? -6.368 -1.514 -14.729 1.00 35.28 121 ALA A CA 1
ATOM 855 C C . ALA A 1 121 ? -5.142 -1.626 -15.639 1.00 34.34 121 ALA A C 1
ATOM 856 O O . ALA A 1 121 ? -4.695 -2.737 -15.995 1.00 32.90 121 ALA A O 1
ATOM 858 N N . MET A 1 122 ? -4.669 -0.477 -16.076 1.00 33.79 122 MET A N 1
ATOM 859 C CA . MET A 1 122 ? -3.352 -0.380 -16.682 1.00 34.60 122 MET A CA 1
ATOM 860 C C . MET A 1 122 ? -2.536 0.577 -15.827 1.00 35.94 122 MET A C 1
ATOM 861 O O . MET A 1 122 ? -2.883 1.759 -15.711 1.00 37.64 122 MET A O 1
ATOM 866 N N . VAL A 1 123 ? -1.415 0.058 -15.281 1.00 35.34 123 VAL A N 1
ATOM 867 C CA . VAL A 1 123 ? -0.539 0.798 -14.393 1.00 32.94 123 VAL A CA 1
ATOM 868 C C . VAL A 1 123 ? 0.892 0.952 -14.992 1.00 34.38 123 VAL A C 1
ATOM 869 O O . VAL A 1 123 ? 1.461 0.016 -15.547 1.00 35.13 123 VAL A O 1
ATOM 873 N N . PHE A 1 124 ? 1.381 2.178 -14.932 1.00 35.03 124 PHE A N 1
ATOM 874 C CA . PHE A 1 124 ? 2.725 2.564 -15.427 1.00 35.71 124 PHE A CA 1
ATOM 875 C C . PHE A 1 124 ? 3.698 2.592 -14.248 1.00 34.34 124 PHE A C 1
ATOM 876 O O . PHE A 1 124 ? 3.382 3.127 -13.171 1.00 35.52 124 PHE A O 1
ATOM 884 N N . PHE A 1 125 ? 4.882 2.043 -14.468 1.00 34.82 125 PHE A N 1
ATOM 885 C CA . PHE A 1 125 ? 5.985 1.966 -13.490 1.00 34.55 125 PHE A CA 1
ATOM 886 C C . PHE A 1 125 ? 7.233 2.514 -14.175 1.00 39.81 125 PHE A C 1
ATOM 887 O O . PHE A 1 125 ? 7.472 2.211 -15.357 1.00 39.18 125 PHE A O 1
ATOM 895 N N . ARG A 1 126 ? 7.940 3.428 -13.508 1.00 39.78 126 ARG A N 1
ATOM 896 C CA . ARG A 1 126 ? 9.189 3.930 -14.046 1.00 40.18 126 ARG A CA 1
ATOM 897 C C . ARG A 1 126 ? 10.216 3.934 -12.921 1.00 39.02 126 ARG A C 1
ATOM 898 O O . ARG A 1 126 ? 9.922 4.284 -11.796 1.00 38.72 126 ARG A O 1
ATOM 902 N N . LYS A 1 127 ? 11.436 3.575 -13.233 1.00 41.53 127 LYS A N 1
ATOM 903 C CA . LYS A 1 127 ? 12.468 3.655 -12.214 1.00 42.26 127 LYS A CA 1
ATOM 904 C C . LYS A 1 127 ? 13.759 4.030 -12.866 1.00 43.56 127 LYS A C 1
ATOM 905 O O . LYS A 1 127 ? 13.974 3.719 -14.044 1.00 42.33 127 LYS A O 1
ATOM 911 N N . THR A 1 128 ? 14.564 4.778 -12.120 1.00 44.32 128 THR A N 1
ATOM 912 C CA . THR A 1 128 ? 15.921 5.071 -12.533 1.00 47.97 128 THR A CA 1
ATOM 913 C C . THR A 1 128 ? 16.847 4.245 -11.657 1.00 49.50 128 THR A C 1
ATOM 914 O O . THR A 1 128 ? 16.690 4.205 -10.443 1.00 45.52 128 THR A O 1
ATOM 918 N N . SER A 1 129 ? 17.687 3.456 -12.308 1.00 52.29 129 SER A N 1
ATOM 919 C CA . SER A 1 129 ? 18.847 2.849 -11.644 1.00 60.60 129 SER A CA 1
ATOM 920 C C . SER A 1 129 ? 20.065 2.810 -12.565 1.00 63.36 129 SER A C 1
ATOM 921 O O . SER A 1 129 ? 19.949 2.503 -13.752 1.00 60.55 129 SER A O 1
ATOM 924 N N . GLU A 1 130 ? 21.239 3.072 -11.990 1.00 66.47 130 GLU A N 1
ATOM 925 C CA . GLU A 1 130 ? 22.473 3.045 -12.753 1.00 70.04 130 GLU A CA 1
ATOM 926 C C . GLU A 1 130 ? 22.438 4.116 -13.844 1.00 71.13 130 GLU A C 1
ATOM 927 O O . GLU A 1 130 ? 22.969 3.921 -14.943 1.00 73.42 130 GLU A O 1
ATOM 930 N N . ASN A 1 131 ? 21.805 5.251 -13.529 1.00 70.53 131 ASN A N 1
ATOM 931 C CA . ASN A 1 131 ? 21.572 6.326 -14.504 1.00 69.00 131 ASN A CA 1
ATOM 932 C C . ASN A 1 131 ? 20.787 5.891 -15.760 1.00 66.88 131 ASN A C 1
ATOM 933 O O . ASN A 1 131 ? 20.866 6.556 -16.807 1.00 69.08 131 ASN A O 1
ATOM 935 N N . LYS A 1 132 ? 20.072 4.764 -15.670 1.00 60.93 132 LYS A N 1
ATOM 936 C CA . LYS A 1 132 ? 19.250 4.258 -16.784 1.00 56.51 132 LYS A CA 1
ATOM 937 C C . LYS A 1 132 ? 17.789 4.257 -16.384 1.00 52.19 132 LYS A C 1
ATOM 938 O O . LYS A 1 132 ? 17.488 3.958 -15.234 1.00 48.75 132 LYS A O 1
ATOM 942 N N . GLN A 1 133 ? 16.904 4.620 -17.314 1.00 50.36 133 GLN A N 1
ATOM 943 C CA . GLN A 1 133 ? 15.470 4.695 -17.024 1.00 49.27 133 GLN A CA 1
ATOM 944 C C . GLN A 1 133 ? 14.713 3.508 -17.620 1.00 46.34 133 GLN A C 1
ATOM 945 O O . GLN A 1 133 ? 14.692 3.293 -18.856 1.00 45.27 133 GLN A O 1
ATOM 951 N N . TYR A 1 134 ? 14.058 2.767 -16.741 1.00 42.34 134 TYR A N 1
ATOM 952 C CA . TYR A 1 134 ? 13.289 1.623 -17.112 1.00 41.00 134 TYR A CA 1
ATOM 953 C C . TYR A 1 134 ? 11.839 2.000 -16.970 1.00 41.98 134 TYR A C 1
ATOM 954 O O . TYR A 1 134 ? 11.477 2.703 -16.027 1.00 41.49 134 TYR A O 1
ATOM 963 N N . PHE A 1 135 ? 10.998 1.503 -17.875 1.00 39.04 135 PHE A N 1
ATOM 964 C CA . PHE A 1 135 ? 9.563 1.634 -17.655 1.00 35.31 135 PHE A CA 1
ATOM 965 C C . PHE A 1 135 ? 8.805 0.398 -18.081 1.00 37.42 135 PHE A C 1
ATOM 966 O O . PHE A 1 135 ? 9.305 -0.439 -18.862 1.00 37.95 135 PHE A O 1
ATOM 974 N N . LYS A 1 136 ? 7.620 0.235 -17.479 1.00 37.57 136 LYS A N 1
ATOM 975 C CA . LYS A 1 136 ? 6.777 -0.904 -17.761 1.00 39.52 136 LYS A CA 1
ATOM 976 C C . LYS A 1 136 ? 5.326 -0.511 -17.504 1.00 38.50 136 LYS A C 1
ATOM 977 O O . LYS A 1 136 ? 4.995 0.431 -16.740 1.00 36.87 136 LYS A O 1
ATOM 983 N N . ILE A 1 137 ? 4.477 -1.200 -18.238 1.00 38.17 137 ILE A N 1
ATOM 984 C CA . ILE A 1 137 ? 3.061 -1.110 -17.994 1.00 36.72 137 ILE A CA 1
ATOM 985 C C . ILE A 1 137 ? 2.517 -2.472 -17.750 1.00 37.00 137 ILE A C 1
ATOM 986 O O . ILE A 1 137 ? 2.964 -3.448 -18.345 1.00 36.21 137 ILE A O 1
ATOM 991 N N . THR A 1 138 ? 1.585 -2.552 -16.803 1.00 36.79 138 THR A N 1
ATOM 992 C CA . THR A 1 138 ? 0.971 -3.816 -16.442 1.00 35.90 138 THR A CA 1
ATOM 993 C C . THR A 1 138 ? -0.508 -3.737 -16.766 1.00 33.55 138 THR A C 1
ATOM 994 O O . THR A 1 138 ? -1.131 -2.719 -16.535 1.00 38.26 138 THR A O 1
ATOM 998 N N . LEU A 1 139 ? -1.009 -4.818 -17.341 1.00 35.35 139 LEU A N 1
ATOM 999 C CA . LEU A 1 139 ? -2.428 -5.039 -17.535 1.00 33.69 139 LEU A CA 1
ATOM 1000 C C . LEU A 1 139 ? -2.892 -5.941 -16.387 1.00 36.16 139 LEU A C 1
ATOM 1001 O O . LEU A 1 139 ? -2.537 -7.138 -16.317 1.00 34.96 139 LEU A O 1
ATOM 1006 N N . TYR A 1 140 ? -3.704 -5.349 -15.524 1.00 34.84 140 TYR A N 1
ATOM 1007 C CA . TYR A 1 140 ? -4.299 -5.994 -14.351 1.00 35.34 140 TYR A CA 1
ATOM 1008 C C . TYR A 1 140 ? -5.728 -6.380 -14.634 1.00 35.38 140 TYR A C 1
ATOM 1009 O O . TYR A 1 140 ? -6.461 -5.614 -15.237 1.00 34.99 140 TYR A O 1
ATOM 1018 N N . GLY A 1 141 ? -6.120 -7.575 -14.195 1.00 33.21 141 GLY A N 1
ATOM 1019 C CA . GLY A 1 141 ? -7.520 -7.981 -14.166 1.00 33.80 141 GLY A CA 1
ATOM 1020 C C . GLY A 1 141 ? -7.975 -8.320 -12.761 1.00 34.97 141 GLY A C 1
ATOM 1021 O O . GLY A 1 141 ? -7.229 -8.878 -11.979 1.00 34.67 141 GLY A O 1
ATOM 1022 N N . ARG A 1 142 ? -9.259 -8.123 -12.466 1.00 36.20 142 ARG A N 1
ATOM 1023 C CA . ARG A 1 142 ? -9.831 -8.679 -11.215 1.00 36.40 142 ARG A CA 1
ATOM 1024 C C . ARG A 1 142 ? -10.057 -10.191 -11.329 1.00 38.60 142 ARG A C 1
ATOM 1025 O O . ARG A 1 142 ? -10.125 -10.880 -10.320 1.00 38.93 142 ARG A O 1
ATOM 1033 N N . THR A 1 143 ? -10.167 -10.703 -12.567 1.00 38.45 143 THR A N 1
ATOM 1034 C CA . THR A 1 143 ? -10.045 -12.146 -12.818 1.00 41.06 143 THR A CA 1
ATOM 1035 C C . THR A 1 143 ? -8.764 -12.464 -13.640 1.00 42.10 143 THR A C 1
ATOM 1036 O O . THR A 1 143 ? -8.074 -11.561 -14.111 1.00 43.09 143 THR A O 1
ATOM 1040 N N . LYS A 1 144 ? -8.518 -13.742 -13.910 1.00 40.38 144 LYS A N 1
ATOM 1041 C CA . LYS A 1 144 ? -7.299 -14.135 -14.640 1.00 37.09 144 LYS A CA 1
ATOM 1042 C C . LYS A 1 144 ? -7.425 -13.950 -16.161 1.00 41.40 144 LYS A C 1
ATOM 1043 O O . LYS A 1 144 ? -6.436 -14.095 -16.886 1.00 41.01 144 LYS A O 1
ATOM 1049 N N . GLU A 1 145 ? -8.652 -13.724 -16.640 1.00 38.25 145 GLU A N 1
ATOM 1050 C CA . GLU A 1 145 ? -8.926 -13.516 -18.039 1.00 40.99 145 GLU A CA 1
ATOM 1051 C C . GLU A 1 145 ? -9.520 -12.128 -18.269 1.00 42.94 145 GLU A C 1
ATOM 1052 O O . GLU A 1 145 ? -10.350 -11.625 -17.487 1.00 42.82 145 GLU A O 1
ATOM 1058 N N . LEU A 1 146 ? -9.087 -11.517 -19.355 1.00 40.89 146 LEU A N 1
ATOM 1059 C CA . LEU A 1 146 ? -9.686 -10.273 -19.797 1.00 40.60 146 LEU A CA 1
ATOM 1060 C C . LEU A 1 146 ? -10.116 -10.434 -21.263 1.00 41.93 146 LEU A C 1
ATOM 1061 O O . LEU A 1 146 ? -9.691 -11.366 -21.932 1.00 42.29 146 LEU A O 1
ATOM 1066 N N . SER A 1 147 ? -11.073 -9.613 -21.685 1.00 42.18 147 SER A N 1
ATOM 1067 C CA . SER A 1 147 ? -11.613 -9.641 -23.065 1.00 41.34 147 SER A CA 1
ATOM 1068 C C . SER A 1 147 ? -10.547 -9.423 -24.119 1.00 40.32 147 SER A C 1
ATOM 1069 O O . SER A 1 147 ? -9.568 -8.723 -23.883 1.00 38.22 147 SER A O 1
ATOM 1072 N N . PRO A 1 148 ? -10.839 -9.864 -25.365 1.00 42.50 148 PRO A N 1
ATOM 1073 C CA . PRO A 1 148 ? -9.866 -9.600 -26.423 1.00 42.91 148 PRO A CA 1
ATOM 1074 C C . PRO A 1 148 ? -9.691 -8.099 -26.649 1.00 41.82 148 PRO A C 1
ATOM 1075 O O . PRO A 1 148 ? -8.607 -7.637 -26.920 1.00 43.89 148 PRO A O 1
ATOM 1079 N N . GLU A 1 149 ? -10.785 -7.353 -26.589 1.00 44.03 149 GLU A N 1
ATOM 1080 C CA . GLU A 1 149 ? -10.732 -5.880 -26.726 1.00 45.88 149 GLU A CA 1
ATOM 1081 C C . GLU A 1 149 ? -9.784 -5.217 -25.698 1.00 43.11 149 GLU A C 1
ATOM 1082 O O . GLU A 1 149 ? -9.066 -4.263 -26.034 1.00 41.93 149 GLU A O 1
ATOM 1085 N N . LEU A 1 150 ? -9.811 -5.671 -24.441 1.00 43.10 150 LEU A N 1
ATOM 1086 C CA . LEU A 1 150 ? -8.931 -5.051 -23.443 1.00 41.75 150 LEU A CA 1
ATOM 1087 C C . LEU A 1 150 ? -7.458 -5.412 -23.721 1.00 40.12 150 LEU A C 1
ATOM 1088 O O . LEU A 1 150 ? -6.567 -4.593 -23.530 1.00 39.16 150 LEU A O 1
ATOM 1093 N N . LYS A 1 151 ? -7.197 -6.644 -24.182 1.00 38.48 151 LYS A N 1
ATOM 1094 C CA . LYS A 1 151 ? -5.806 -7.032 -24.467 1.00 39.30 151 LYS A CA 1
ATOM 1095 C C . LYS A 1 151 ? -5.269 -6.273 -25.694 1.00 41.23 151 LYS A C 1
ATOM 1096 O O . LYS A 1 151 ? -4.093 -5.833 -25.743 1.00 37.80 151 LYS A O 1
ATOM 1102 N N . GLU A 1 152 ? -6.160 -6.023 -26.647 1.00 40.03 152 GLU A N 1
ATOM 1103 C CA . GLU A 1 152 ? -5.814 -5.223 -27.812 1.00 42.94 152 GLU A CA 1
ATOM 1104 C C . GLU A 1 152 ? -5.517 -3.778 -27.430 1.00 41.32 152 GLU A C 1
ATOM 1105 O O . GLU A 1 152 ? -4.570 -3.187 -27.915 1.00 40.12 152 GLU A O 1
ATOM 1111 N N . ARG A 1 153 ? -6.323 -3.250 -26.527 1.00 40.77 153 ARG A N 1
ATOM 1112 C CA . ARG A 1 153 ? -6.168 -1.901 -26.014 1.00 41.34 153 ARG A CA 1
ATOM 1113 C C . ARG A 1 153 ? -4.830 -1.738 -25.344 1.00 39.23 153 ARG A C 1
ATOM 1114 O O . ARG A 1 153 ? -4.142 -0.717 -25.521 1.00 39.99 153 ARG A O 1
ATOM 1122 N N . PHE A 1 154 ? -4.474 -2.737 -24.543 1.00 40.91 154 PHE A N 1
ATOM 1123 C CA . PHE A 1 154 ? -3.196 -2.720 -23.828 1.00 37.89 154 PHE A CA 1
ATOM 1124 C C . PHE A 1 154 ? -2.026 -2.679 -24.824 1.00 36.77 154 PHE A C 1
ATOM 1125 O O . PHE A 1 154 ? -1.086 -1.930 -24.642 1.00 38.92 154 PHE A O 1
ATOM 1133 N N . THR A 1 155 ? -2.095 -3.507 -25.854 1.00 39.03 155 THR A N 1
ATOM 1134 C CA . THR A 1 155 ? -1.065 -3.602 -26.875 1.00 38.69 155 THR A CA 1
ATOM 1135 C C . THR A 1 155 ? -0.878 -2.228 -27.555 1.00 40.95 155 THR A C 1
ATOM 1136 O O . THR A 1 155 ? 0.232 -1.740 -27.708 1.00 37.77 155 THR A O 1
ATOM 1140 N N . ARG A 1 156 ? -1.990 -1.595 -27.914 1.00 38.55 156 ARG A N 1
ATOM 1141 C CA . ARG A 1 156 ? -1.946 -0.303 -28.594 1.00 40.49 156 ARG A CA 1
ATOM 1142 C C . ARG A 1 156 ? -1.402 0.803 -27.651 1.00 39.41 156 ARG A C 1
ATOM 1143 O O . ARG A 1 156 ? -0.577 1.608 -28.049 1.00 40.53 156 ARG A O 1
ATOM 1151 N N . PHE A 1 157 ? -1.846 0.818 -26.397 1.00 41.52 157 PHE A N 1
ATOM 1152 C CA . PHE A 1 157 ? -1.252 1.709 -25.395 1.00 39.18 157 PHE A CA 1
ATOM 1153 C C . PHE A 1 157 ? 0.272 1.508 -25.250 1.00 39.28 157 PHE A C 1
ATOM 1154 O O . PHE A 1 157 ? 1.045 2.472 -25.336 1.00 39.21 157 PHE A O 1
ATOM 1162 N N . ALA A 1 158 ? 0.726 0.263 -25.140 1.00 37.23 158 ALA A N 1
ATOM 1163 C CA . ALA A 1 158 ? 2.193 -0.019 -25.089 1.00 36.29 158 ALA A CA 1
ATOM 1164 C C . ALA A 1 158 ? 2.935 0.552 -26.306 1.00 38.58 158 ALA A C 1
ATOM 1165 O O . ALA A 1 158 ? 3.980 1.181 -26.166 1.00 38.03 158 ALA A O 1
ATOM 1167 N N . LYS A 1 159 ? 2.382 0.338 -27.494 1.00 39.32 159 LYS A N 1
ATOM 1168 C CA . LYS A 1 159 ? 2.997 0.842 -28.719 1.00 40.40 159 LYS A CA 1
ATOM 1169 C C . LYS A 1 159 ? 3.002 2.374 -28.807 1.00 40.33 159 LYS A C 1
ATOM 1170 O O . LYS A 1 159 ? 3.974 2.976 -29.278 1.00 39.93 159 LYS A O 1
ATOM 1176 N N . SER A 1 160 ? 1.979 3.001 -28.243 1.00 40.41 160 SER A N 1
ATOM 1177 C CA . SER A 1 160 ? 1.916 4.468 -28.173 1.00 40.87 160 SER A CA 1
ATOM 1178 C C . SER A 1 160 ? 3.054 4.998 -27.304 1.00 44.11 160 SER A C 1
ATOM 1179 O O . SER A 1 160 ? 3.430 6.160 -27.433 1.00 45.83 160 SER A O 1
ATOM 1182 N N . LEU A 1 161 ? 3.596 4.148 -26.429 1.00 43.55 161 LEU A N 1
ATOM 1183 C CA . LEU A 1 161 ? 4.667 4.558 -25.511 1.00 44.09 161 LEU A CA 1
ATOM 1184 C C . LEU A 1 161 ? 6.036 4.208 -26.085 1.00 43.99 161 LEU A C 1
ATOM 1185 O O . LEU A 1 161 ? 7.060 4.313 -25.395 1.00 48.04 161 LEU A O 1
ATOM 1190 N N . GLY A 1 162 ? 6.056 3.733 -27.331 1.00 43.96 162 GLY A N 1
ATOM 1191 C CA . GLY A 1 162 ? 7.304 3.450 -28.032 1.00 43.78 162 GLY A CA 1
ATOM 1192 C C . GLY A 1 162 ? 7.758 1.999 -27.881 1.00 42.74 162 GLY A C 1
ATOM 1193 O O . GLY A 1 162 ? 8.850 1.658 -28.355 1.00 44.28 162 GLY A O 1
ATOM 1194 N N . LEU A 1 163 ? 6.932 1.157 -27.252 1.00 39.38 163 LEU A N 1
ATOM 1195 C CA . LEU A 1 163 ? 7.271 -0.258 -27.099 1.00 40.78 163 LEU A CA 1
ATOM 1196 C C . LEU A 1 163 ? 6.953 -1.069 -28.360 1.00 40.54 163 LEU A C 1
ATOM 1197 O O . LEU A 1 163 ? 6.054 -0.725 -29.091 1.00 41.61 163 LEU A O 1
ATOM 1202 N N . LYS A 1 164 ? 7.687 -2.156 -28.578 1.00 44.07 164 LYS A N 1
ATOM 1203 C CA . LYS A 1 164 ? 7.528 -2.959 -29.775 1.00 44.98 164 LYS A CA 1
ATOM 1204 C C . LYS A 1 164 ? 6.911 -4.310 -29.418 1.00 46.61 164 LYS A C 1
ATOM 1205 O O . LYS A 1 164 ? 6.767 -4.641 -28.239 1.00 40.82 164 LYS A O 1
ATOM 1211 N N . ASP A 1 165 ? 6.683 -5.132 -30.450 1.00 49.27 165 ASP A N 1
ATOM 1212 C CA . ASP A 1 165 ? 6.090 -6.466 -30.270 1.00 51.63 165 ASP A CA 1
ATOM 1213 C C . ASP A 1 165 ? 6.864 -7.331 -29.290 1.00 51.39 165 ASP A C 1
ATOM 1214 O O . ASP A 1 165 ? 6.252 -8.050 -28.484 1.00 51.16 165 ASP A O 1
ATOM 1219 N N . ASP A 1 166 ? 8.198 -7.298 -29.412 1.00 50.65 166 ASP A N 1
ATOM 1220 C CA . ASP A 1 166 ? 9.134 -7.983 -28.511 1.00 53.04 166 ASP A CA 1
ATOM 1221 C C . ASP A 1 166 ? 9.060 -7.557 -27.047 1.00 47.86 166 ASP A C 1
ATOM 1222 O O . ASP A 1 166 ? 9.688 -8.188 -26.193 1.00 49.70 166 ASP A O 1
ATOM 1227 N N . ASN A 1 167 ? 8.460 -6.398 -26.783 1.00 44.44 167 ASN A N 1
ATOM 1228 C CA . ASN A 1 167 ? 8.421 -5.853 -25.426 1.00 40.15 167 ASN A CA 1
ATOM 1229 C C . ASN A 1 167 ? 7.098 -6.142 -24.704 1.00 39.51 167 ASN A C 1
ATOM 1230 O O . ASN A 1 167 ? 6.900 -5.651 -23.619 1.00 41.15 167 ASN A O 1
ATOM 1235 N N . ILE A 1 168 ? 6.188 -6.870 -25.346 1.00 38.64 168 ILE A N 1
ATOM 1236 C CA . ILE A 1 168 ? 4.825 -7.045 -24.882 1.00 37.91 168 ILE A CA 1
ATOM 1237 C C . ILE A 1 168 ? 4.548 -8.530 -24.723 1.00 39.32 168 ILE A C 1
ATOM 1238 O O . ILE A 1 168 ? 4.765 -9.313 -25.645 1.00 41.98 168 ILE A O 1
ATOM 1243 N N . ILE A 1 169 ? 4.209 -8.928 -23.493 1.00 39.03 169 ILE A N 1
ATOM 1244 C CA . ILE A 1 169 ? 4.002 -10.344 -23.188 1.00 40.22 169 ILE A CA 1
ATOM 1245 C C . ILE A 1 169 ? 2.686 -10.546 -22.426 1.00 40.96 169 ILE A C 1
ATOM 1246 O O . ILE A 1 169 ? 2.316 -9.722 -21.619 1.00 40.57 169 ILE A O 1
ATOM 1251 N N . PHE A 1 170 ? 1.994 -11.651 -22.703 1.00 41.87 170 PHE A N 1
ATOM 1252 C CA . PHE A 1 170 ? 0.805 -12.012 -21.956 1.00 40.25 170 PHE A CA 1
ATOM 1253 C C . PHE A 1 170 ? 1.109 -13.254 -21.141 1.00 40.27 170 PHE A C 1
ATOM 1254 O O . PHE A 1 170 ? 1.862 -14.157 -21.560 1.00 41.21 170 PHE A O 1
ATOM 1262 N N . SER A 1 171 ? 0.493 -13.312 -19.961 1.00 38.65 171 SER A N 1
ATOM 1263 C CA . SER A 1 171 ? 0.785 -14.365 -19.037 1.00 37.56 171 SER A CA 1
ATOM 1264 C C . SER A 1 171 ? -0.042 -15.642 -19.168 1.00 37.89 171 SER A C 1
ATOM 1265 O O . SER A 1 171 ? -1.121 -15.698 -19.766 1.00 37.71 171 SER A O 1
ATOM 1268 N N . VAL 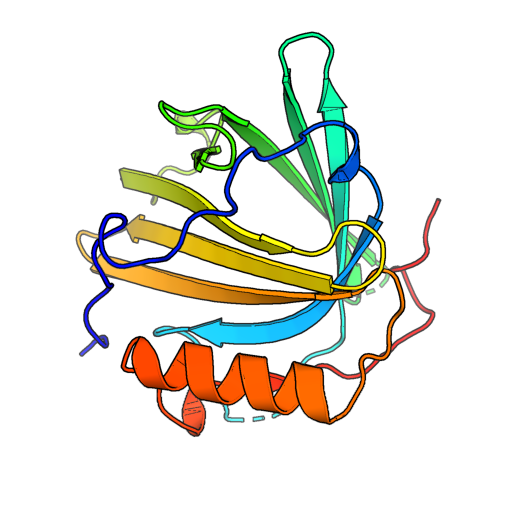A 1 172 ? 0.543 -16.693 -18.621 1.00 39.69 172 VAL A N 1
ATOM 1269 C CA . VAL A 1 172 ? -0.089 -18.011 -18.495 1.00 39.13 172 VAL A CA 1
ATOM 1270 C C . VAL A 1 172 ? -0.739 -18.138 -17.147 1.00 41.80 172 VAL A C 1
ATOM 1271 O O . VAL A 1 172 ? -0.034 -18.157 -16.123 1.00 41.12 172 VAL A O 1
ATOM 1275 N N . PRO A 1 173 ? -2.075 -18.183 -17.104 1.00 41.23 173 PRO A N 1
ATOM 1276 C CA . PRO A 1 173 ? -2.782 -18.388 -15.831 1.00 42.54 173 PRO A CA 1
ATOM 1277 C C . PRO A 1 173 ? -2.360 -19.669 -15.072 1.00 44.06 173 PRO A C 1
ATOM 1278 O O . PRO A 1 173 ? -1.904 -20.660 -15.679 1.00 47.04 173 PRO A O 1
ATOM 1282 N N . THR A 1 174 ? -2.502 -19.589 -13.758 1.00 44.09 174 THR A N 1
ATOM 1283 C CA . THR A 1 174 ? -2.281 -20.668 -12.852 1.00 44.50 174 THR A CA 1
ATOM 1284 C C . THR A 1 174 ? -3.261 -20.566 -11.649 1.00 44.18 174 THR A C 1
ATOM 1285 O O . THR A 1 174 ? -3.752 -19.493 -11.316 1.00 42.74 174 THR A O 1
ATOM 1289 N N . ASP A 1 175 ? -3.492 -21.708 -11.002 1.00 45.11 175 ASP A N 1
ATOM 1290 C CA . ASP A 1 175 ? -4.184 -21.792 -9.699 1.00 48.41 175 ASP A CA 1
ATOM 1291 C C . ASP A 1 175 ? -3.199 -21.978 -8.542 1.00 48.19 175 ASP A C 1
ATOM 1292 O O . ASP A 1 175 ? -3.608 -22.026 -7.382 1.00 46.94 175 ASP A O 1
ATOM 1297 N N . GLN A 1 176 ? -1.918 -22.140 -8.859 1.00 46.61 176 GLN A N 1
ATOM 1298 C CA . GLN A 1 176 ? -0.888 -22.286 -7.819 1.00 47.10 176 GLN A CA 1
ATOM 1299 C C . GLN A 1 176 ? -0.402 -20.910 -7.346 1.00 44.99 176 GLN A C 1
ATOM 1300 O O . GLN A 1 176 ? -0.136 -20.026 -8.168 1.00 42.22 176 GLN A O 1
ATOM 1306 N N . CYS A 1 177 ? -0.407 -20.734 -6.017 1.00 42.50 177 CYS A N 1
ATOM 1307 C CA . CYS A 1 177 ? 0.135 -19.594 -5.267 1.00 41.27 177 CYS A CA 1
ATOM 1308 C C . CYS A 1 177 ? -0.727 -18.346 -5.361 1.00 38.41 177 CYS A C 1
ATOM 1309 O O . CYS A 1 177 ? -1.040 -17.733 -4.346 1.00 40.00 177 CYS A O 1
ATOM 1312 N N . ILE A 1 178 ? -1.101 -17.976 -6.586 1.00 37.49 178 ILE A N 1
ATOM 1313 C CA . ILE A 1 178 ? -1.522 -16.602 -6.887 1.00 35.55 178 ILE A CA 1
ATOM 1314 C C . ILE A 1 178 ? -2.930 -16.268 -6.302 1.00 35.92 178 ILE A C 1
ATOM 1315 O O . ILE A 1 178 ? -3.294 -15.097 -6.123 1.00 38.13 178 ILE A O 1
ATOM 1320 N N . ASP A 1 179 ? -3.670 -17.308 -5.929 1.00 38.81 179 ASP A N 1
ATOM 1321 C CA . ASP A 1 179 ? -4.924 -17.129 -5.254 1.00 38.93 179 ASP A CA 1
ATOM 1322 C C . ASP A 1 179 ? -4.796 -17.262 -3.725 1.00 41.44 179 ASP A C 1
ATOM 1323 O O . ASP A 1 179 ? -5.807 -17.327 -3.022 1.00 42.41 179 ASP A O 1
ATOM 1328 N N . ASN A 1 180 ? -3.574 -17.357 -3.201 1.00 40.99 180 ASN A N 1
ATOM 1329 C CA . ASN A 1 180 ? -3.386 -17.636 -1.778 1.00 42.98 180 ASN A CA 1
ATOM 1330 C C . ASN A 1 180 ? -3.894 -16.480 -0.910 1.00 46.77 180 ASN A C 1
ATOM 1331 O O . ASN A 1 180 ? -3.742 -15.307 -1.257 1.00 43.95 180 ASN A O 1
ATOM 1336 N N . SER A 1 181 ? -4.437 -16.886 0.239 1.00 52.01 181 SER A N 1
ATOM 1337 C CA . SER A 1 181 ? -5.243 -16.108 1.209 1.00 58.67 181 SER A CA 1
ATOM 1338 C C . SER A 1 181 ? -6.347 -15.176 0.633 1.00 62.78 181 SER A C 1
ATOM 1339 O O . SER A 1 181 ? -7.549 -15.524 0.659 1.00 68.04 181 SER A O 1
#

Radius of gyration: 15.16 Å; Cα contacts (8 Å, |Δi|>4): 379; chains: 1; bounding box: 36×38×38 Å

B-factor: mean 47.34, std 10.12, range [32.47, 93.32]

CATH classification: 2.40.128.20

Organism: Mus musculus (NCBI:txid10090)

Nearest PDB structures (foldseek):
  3s26-assembly1_A  TM=1.006E+00  e=3.288E-34  Mus musculus
  6o5d-assembly2_B  TM=9.765E-01  e=1.898E-24  Homo sapiens
  3hwg-assembly2_B  TM=9.584E-01  e=3.536E-23  Homo sapiens
  3dtq-assembly1_A  TM=9.688E-01  e=1.446E-22  Homo sapiens
  6gr0-assembly3_C  TM=9.658E-01  e=1.526E-22  Homo sapiens

Secondary structure (DSSP, 8-state):
-PPPPPPTTTS---TT--TTTT-EEEEEEEEEETT-----EE--EEEEEE-TTS-EEEEEEEE--EEEEEEEEEE-SSTTEEEES-GGG-TTEEEEEEEEEEE-SSSEEEEEEEEEETTEEEEEEEEEESSS---HHHHHHHHHHHHHTT--GGGEEEEE--SSSTT--

InterPro domains:
  IPR000566 Lipocalin/cytosolic fatty-acid binding domain [PF00061] (49-194)
  IPR002345 Lipocalin [PTHR11430] (8-197)
  IPR003087 Neutrophil gelatinase-associated lipocalin/epididymal-specific lipocalin-12 [PR01275] (21-33)
  IPR003087 Neutrophil gelatinase-associated lipocalin/epididymal-specific lipocalin-12 [PR01275] (47-57)
  IPR003087 Neutrophil gelatinase-associated lipocalin/epididymal-specific lipocalin-12 [PR01275] (71-90)
  IPR003087 Neutrophil gelatinase-associated lipocalin/epididymal-specific lipocalin-12 [PR01275] (100-119)
  IPR003087 Neutrophil gelatinase-associated lipocalin/epididymal-specific lipocalin-12 [PR01275] (127-145)
  IPR003087 Neutrophil gelatinase-associated lipocalin/epididymal-specific lipocalin-12 [PR01275] (154-172)
  IPR003087 Neutrophil gelatinase-associated lipocalin/epididymal-specific lipocalin-12 [PR01275] (177-193)
  IPR012674 Calycin [G3DSA:2.40.128.20] (21-200)
  IPR012674 Calycin [SSF50814] (29-198)
  IPR022272 Lipocalin family conserved site [PS00213] (41-54)

GO terms:
  GO:0005506 iron ion binding (F, IDA)
  GO:0005576 extracellular region (C, IDA)
  GO:0015891 siderophore transport (P, IDA)
  GO:0005576 extracellular region (C, EXP)
  GO:0045087 innate immune response (P, IMP)
  GO:0015891 siderophore transport (P, IMP)
  GO:0005515 protein binding (F, IPI)
  GO:0009615 response to virus (P, IDA)
  GO:0009617 response to bacterium (P, IEP)
  GO:0097192 extrinsic apoptotic signaling pathway in absence of ligand (P, IDA)
  GO:0005576 extracellular region (C, TAS)
  GO:0005829 cytosol (C, TAS)
  GO:0005576 extracellular region (C, HDA)
  GO:0120162 positive regulation of cold-induced thermogenesis (P, IMP)

Sequence (169 aa):
NLIPAPSLLTVPLQPDFRSDQFRGRWYVVGLAGNAVQKKSFTMYSTIYELQENNSYNVTSILVRGCRYWIRTFVPSSRAGQFTLGNMHRYPQVQSYNVQVATTDYNQFAMVFFRKTSENKQYFKITLYGRTKELSPELKERFTRFAKSLGLKDDNIIFSVPTDQCIDNS

Foldseek 3Di:
DWDDFDDPVVFAFAPPADLVLQFAKWKFFKKFKRPQFAPAAAIKMWGWCADPQRKTFIWIWDVPLIDIDTWIWDDDDDHQKTWTPPCVVPVQWPTKMKGFRDDPSQFWTKMKIWTDGPNDIMIMITIITPDNDDDPVSLVVVVVVSVVRVTDPRRMYGHDYDPRGRPDD

Solvent-accessible surface area: 8804 Å² total; per-residue (Å²): 165,59,39,113,24,22,58,51,166,97,7,65,29,27,104,121,15,52,22,79,92,0,133,23,61,0,23,0,8,0,20,0,0,14,71,24,83,116,174,120,37,67,2,28,0,1,25,2,56,57,64,120,115,66,14,0,57,0,31,2,7,50,54,185,77,40,62,111,109,107,22,38,0,59,50,51,104,150,64,2,29,7,51,11,8,63,65,147,152,42,129,59,27,104,42,37,31,3,2,1,4,44,9,56,27,123,76,12,0,2,0,0,9,14,77,27,10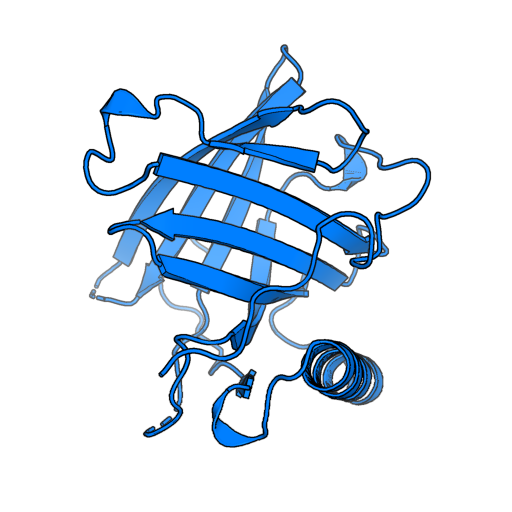,96,98,65,84,54,5,61,0,1,0,3,0,59,90,42,136,15,44,112,76,6,76,114,112,0,32,168,31,0,99,86,20,30,3,120,87,92,15,11,25,70,16,82,69,28,108,118,10,0,59,60,152